Protein AF-A0AAW0L4Z5-F1 (afdb_monomer_lite)

pLDDT: mean 83.52, std 15.08, range [46.81, 97.62]

Structure (mmCIF, N/CA/C/O backbone):
data_AF-A0AAW0L4Z5-F1
#
_entry.id   AF-A0AAW0L4Z5-F1
#
loop_
_atom_site.group_PDB
_atom_site.id
_atom_site.type_symbol
_atom_site.label_atom_id
_atom_site.label_alt_id
_atom_site.label_comp_id
_atom_site.label_asym_id
_atom_site.label_entity_id
_atom_site.label_seq_id
_atom_site.pdbx_PDB_ins_code
_atom_site.Cartn_x
_atom_site.Cartn_y
_atom_site.Cartn_z
_atom_site.occupancy
_atom_site.B_iso_or_equiv
_atom_site.auth_seq_id
_atom_site.auth_comp_id
_atom_site.auth_asym_id
_atom_site.auth_atom_id
_atom_site.pdbx_PDB_model_num
ATOM 1 N N . MET A 1 1 ? 8.784 -11.085 -14.742 1.00 75.81 1 MET A N 1
ATOM 2 C CA . MET A 1 1 ? 9.566 -10.452 -13.653 1.00 75.81 1 MET A CA 1
ATOM 3 C C . MET A 1 1 ? 9.266 -8.956 -13.631 1.00 75.81 1 MET A C 1
ATOM 5 O O . MET A 1 1 ? 9.719 -8.279 -14.546 1.00 75.81 1 MET A O 1
ATOM 9 N N . PRO A 1 2 ? 8.510 -8.438 -12.643 1.00 84.31 2 PRO A N 1
ATOM 10 C CA . PRO A 1 2 ? 8.023 -7.047 -12.630 1.00 84.31 2 PRO A CA 1
ATOM 11 C C . PRO A 1 2 ? 9.133 -5.988 -12.509 1.00 84.31 2 PRO A C 1
ATOM 13 O O . PRO A 1 2 ? 8.930 -4.841 -12.878 1.00 84.31 2 PRO A O 1
ATOM 16 N N . PHE A 1 3 ? 10.323 -6.378 -12.043 1.00 92.00 3 PHE A N 1
ATOM 17 C CA . PHE A 1 3 ? 11.474 -5.484 -11.863 1.00 92.00 3 PHE A CA 1
ATOM 18 C C . PHE A 1 3 ? 12.673 -5.841 -12.760 1.00 92.00 3 PHE A C 1
ATOM 20 O O . PHE A 1 3 ? 13.796 -5.414 -12.493 1.00 92.00 3 PHE A O 1
ATOM 27 N N . GLY A 1 4 ? 12.459 -6.633 -13.815 1.00 93.38 4 GLY A N 1
ATOM 28 C CA . GLY A 1 4 ? 13.534 -7.100 -14.698 1.00 93.38 4 GLY A CA 1
ATOM 29 C C . GLY A 1 4 ? 14.493 -8.102 -14.037 1.00 93.38 4 GLY A C 1
ATOM 30 O O . GLY A 1 4 ? 14.246 -8.599 -12.938 1.00 93.38 4 GLY A O 1
ATOM 31 N N . LEU A 1 5 ? 15.580 -8.436 -14.738 1.00 94.44 5 LEU A N 1
ATOM 32 C CA . LEU A 1 5 ? 16.632 -9.358 -14.291 1.00 94.44 5 LEU A CA 1
ATOM 33 C C . LEU A 1 5 ? 17.982 -8.971 -14.927 1.00 94.44 5 LEU A C 1
ATOM 35 O O . LEU A 1 5 ? 18.025 -8.381 -16.010 1.00 94.44 5 LEU A O 1
ATOM 39 N N . GLY A 1 6 ? 19.092 -9.318 -14.270 1.00 93.69 6 GLY A N 1
ATOM 40 C CA . GLY A 1 6 ? 20.445 -9.116 -14.796 1.00 93.69 6 GLY A CA 1
ATOM 41 C C . GLY A 1 6 ? 20.848 -7.640 -14.854 1.00 93.69 6 GLY A C 1
ATOM 42 O O . GLY A 1 6 ? 20.490 -6.861 -13.979 1.00 93.69 6 GLY A O 1
ATOM 43 N N . ARG A 1 7 ? 21.585 -7.239 -15.899 1.00 95.38 7 ARG A N 1
ATOM 44 C CA . ARG A 1 7 ? 22.124 -5.867 -16.049 1.00 95.38 7 ARG A CA 1
ATOM 45 C C . ARG A 1 7 ? 21.064 -4.774 -16.240 1.00 95.38 7 ARG A C 1
ATOM 47 O O . ARG A 1 7 ? 21.394 -3.600 -16.152 1.00 95.38 7 ARG A O 1
ATOM 54 N N . ARG A 1 8 ? 19.819 -5.151 -16.547 1.00 94.62 8 ARG A N 1
ATOM 55 C CA . ARG A 1 8 ? 18.674 -4.235 -16.698 1.00 94.62 8 ARG A CA 1
ATOM 56 C C . ARG A 1 8 ? 17.665 -4.385 -15.553 1.00 94.62 8 ARG A C 1
ATOM 58 O O . ARG A 1 8 ? 16.504 -4.024 -15.717 1.00 94.62 8 ARG A O 1
ATOM 65 N N . SER A 1 9 ? 18.066 -4.980 -14.427 1.00 95.56 9 SER A N 1
ATOM 66 C CA . SER A 1 9 ? 17.211 -5.031 -13.243 1.00 95.56 9 SER A CA 1
ATOM 67 C C . SER A 1 9 ? 16.974 -3.622 -12.700 1.00 95.56 9 SER A C 1
ATOM 69 O O . SER A 1 9 ? 17.832 -2.742 -12.790 1.00 95.56 9 SER A O 1
ATOM 71 N N . CYS A 1 10 ? 15.786 -3.395 -12.147 1.00 94.88 10 CYS A N 1
ATOM 72 C CA . CYS A 1 10 ? 15.465 -2.134 -11.500 1.00 94.88 10 CYS A CA 1
ATOM 73 C C . CYS A 1 10 ? 16.315 -1.993 -10.223 1.00 94.88 10 CYS A C 1
ATOM 75 O O . CYS A 1 10 ? 16.134 -2.790 -9.295 1.00 94.88 10 CYS A O 1
ATOM 77 N N . PRO A 1 11 ? 17.188 -0.973 -10.108 1.00 96.12 11 PRO A N 1
ATOM 78 C CA . PRO A 1 11 ? 17.982 -0.770 -8.894 1.00 96.12 11 PRO A CA 1
ATOM 79 C C . PRO A 1 11 ? 17.097 -0.440 -7.679 1.00 96.12 11 PRO A C 1
ATOM 81 O O . PRO A 1 11 ? 17.474 -0.699 -6.540 1.00 96.12 11 PRO A O 1
ATOM 84 N N . GLY A 1 12 ? 15.886 0.074 -7.918 1.00 96.12 12 GLY A N 1
ATOM 85 C CA . GLY A 1 12 ? 14.885 0.365 -6.893 1.00 96.12 12 GLY A CA 1
ATOM 86 C C . GLY A 1 12 ? 14.029 -0.829 -6.461 1.00 96.12 12 GLY A C 1
ATOM 87 O O . GLY A 1 12 ? 13.160 -0.651 -5.613 1.00 96.12 12 GLY A O 1
ATOM 88 N N . ALA A 1 13 ? 14.241 -2.038 -6.998 1.00 95.69 13 ALA A N 1
ATOM 89 C CA . ALA A 1 13 ? 13.379 -3.192 -6.719 1.00 95.69 13 ALA A CA 1
ATOM 90 C C . ALA A 1 13 ? 13.266 -3.505 -5.217 1.00 95.69 13 ALA A C 1
ATOM 92 O O . ALA A 1 13 ? 12.167 -3.696 -4.700 1.00 95.69 13 ALA A O 1
ATOM 93 N N . GLY A 1 14 ? 14.392 -3.502 -4.496 1.00 95.56 14 GLY A N 1
ATOM 94 C CA . GLY A 1 14 ? 14.402 -3.762 -3.054 1.00 95.56 14 GLY A CA 1
ATOM 95 C C . GLY A 1 14 ? 13.676 -2.685 -2.243 1.00 95.56 14 GLY A C 1
ATOM 96 O O . GLY A 1 14 ? 12.986 -3.007 -1.277 1.00 95.56 14 GLY A O 1
ATOM 97 N N . LEU A 1 15 ? 13.790 -1.417 -2.651 1.00 97.19 15 LEU A N 1
ATOM 98 C CA . LEU A 1 15 ? 13.067 -0.313 -2.020 1.00 97.19 15 LEU A CA 1
ATOM 99 C C . LEU A 1 15 ? 11.563 -0.436 -2.274 1.00 97.19 15 LEU A C 1
ATOM 101 O O . LEU A 1 15 ? 10.793 -0.415 -1.322 1.00 97.19 15 LEU A O 1
ATOM 105 N N . ALA A 1 16 ? 11.159 -0.644 -3.529 1.00 95.56 16 ALA A N 1
ATOM 106 C CA . ALA A 1 16 ? 9.758 -0.800 -3.904 1.00 95.56 16 ALA A CA 1
ATOM 107 C C . ALA A 1 16 ? 9.087 -1.934 -3.117 1.00 95.56 16 ALA A C 1
ATOM 109 O O . ALA A 1 16 ? 8.011 -1.739 -2.560 1.00 95.56 16 ALA A O 1
ATOM 110 N N . GLN A 1 17 ? 9.752 -3.087 -2.989 1.00 95.19 17 GLN A N 1
ATOM 111 C CA . GLN A 1 17 ? 9.234 -4.217 -2.216 1.00 95.19 17 GLN A CA 1
ATOM 112 C C . GLN A 1 17 ? 9.024 -3.876 -0.741 1.00 95.19 17 GLN A C 1
ATOM 114 O O . GLN A 1 17 ? 7.973 -4.186 -0.182 1.00 95.19 17 GLN A O 1
ATOM 119 N N . ARG A 1 18 ? 9.993 -3.206 -0.109 1.00 96.62 18 ARG A N 1
ATOM 120 C CA . ARG A 1 18 ? 9.877 -2.791 1.296 1.00 96.62 18 ARG A CA 1
ATOM 121 C C . ARG A 1 18 ? 8.760 -1.776 1.478 1.00 96.62 18 ARG A C 1
ATOM 123 O O . ARG A 1 18 ? 7.938 -1.954 2.367 1.00 96.62 18 ARG A O 1
ATOM 130 N N . THR A 1 19 ? 8.701 -0.759 0.622 1.00 97.44 19 THR A N 1
ATOM 131 C CA . THR A 1 19 ?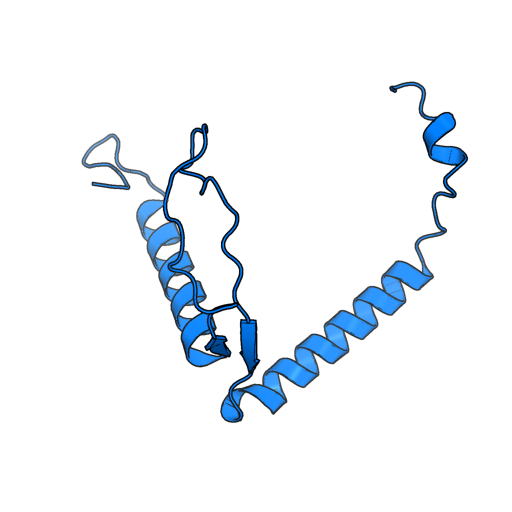 7.668 0.274 0.692 1.00 97.44 19 THR A CA 1
ATOM 132 C C . THR A 1 19 ? 6.285 -0.332 0.511 1.00 97.44 19 THR A C 1
ATOM 134 O O . THR A 1 19 ? 5.449 -0.141 1.382 1.00 97.44 19 THR A O 1
ATOM 137 N N . VAL A 1 20 ? 6.056 -1.120 -0.544 1.00 96.44 20 VAL A N 1
ATOM 138 C CA . VAL A 1 20 ? 4.752 -1.758 -0.800 1.00 96.44 20 VAL A CA 1
ATOM 139 C C . VAL A 1 20 ? 4.362 -2.712 0.329 1.00 96.44 20 VAL A C 1
ATOM 141 O O . VAL A 1 20 ? 3.215 -2.709 0.762 1.00 96.44 20 VAL A O 1
ATOM 144 N N . SER A 1 21 ? 5.304 -3.502 0.850 1.00 97.50 21 SER A N 1
ATOM 145 C CA . SER A 1 21 ? 5.015 -4.434 1.948 1.00 97.50 21 SER A CA 1
ATOM 146 C C . SER A 1 21 ? 4.664 -3.703 3.244 1.00 97.50 21 SER A C 1
ATOM 148 O O . SER A 1 21 ? 3.723 -4.088 3.934 1.00 97.50 21 SER A O 1
ATOM 150 N N . LEU A 1 22 ? 5.399 -2.637 3.575 1.00 97.62 22 LEU A N 1
ATOM 151 C CA . LEU A 1 22 ? 5.152 -1.836 4.773 1.00 97.62 22 LEU A CA 1
ATOM 152 C C . LEU A 1 22 ? 3.845 -1.055 4.670 1.00 97.62 22 LEU A C 1
ATOM 154 O O . LEU A 1 22 ? 3.084 -1.024 5.638 1.00 97.62 22 LEU A O 1
ATOM 158 N N . THR A 1 23 ? 3.559 -0.448 3.517 1.00 97.25 23 THR A N 1
ATOM 159 C CA . THR A 1 23 ? 2.307 0.287 3.313 1.00 97.25 23 THR A CA 1
ATOM 160 C C . THR A 1 23 ? 1.125 -0.666 3.369 1.00 97.25 23 THR A C 1
ATOM 162 O O . THR A 1 23 ? 0.207 -0.435 4.150 1.00 97.25 23 THR A O 1
ATOM 165 N N . LEU A 1 24 ? 1.170 -1.781 2.635 1.00 96.62 24 LEU A N 1
ATOM 166 C CA . LEU A 1 24 ? 0.101 -2.775 2.640 1.00 96.62 24 LEU A CA 1
ATOM 167 C C . LEU A 1 24 ? -0.108 -3.387 4.031 1.00 96.62 24 LEU A C 1
ATOM 169 O O . LEU A 1 24 ? -1.240 -3.469 4.502 1.00 96.62 24 LEU A O 1
ATOM 173 N N . GLY A 1 25 ? 0.975 -3.764 4.717 1.00 96.69 25 GLY A N 1
ATOM 174 C CA . GLY A 1 25 ? 0.913 -4.289 6.081 1.00 96.69 25 GLY A CA 1
ATOM 175 C C . GLY A 1 25 ? 0.280 -3.292 7.051 1.00 96.69 25 GLY A C 1
ATOM 176 O O . GLY A 1 25 ? -0.609 -3.661 7.815 1.00 96.69 25 GLY A O 1
ATOM 177 N N . SER A 1 26 ? 0.658 -2.015 6.957 1.00 94.38 26 SER A N 1
ATOM 178 C CA . SER A 1 26 ? 0.058 -0.943 7.761 1.00 94.38 26 SER A CA 1
ATOM 179 C C . SER A 1 26 ? -1.432 -0.773 7.459 1.00 94.38 26 SER A C 1
ATOM 181 O O . SER A 1 26 ? -2.234 -0.664 8.381 1.00 94.38 26 SER A O 1
ATOM 183 N N . LEU A 1 27 ? -1.835 -0.801 6.185 1.00 93.88 27 LEU A N 1
ATOM 184 C CA . LEU A 1 27 ? -3.243 -0.672 5.795 1.00 93.88 27 LEU A CA 1
ATOM 185 C C . LEU A 1 27 ? -4.105 -1.828 6.328 1.00 93.88 27 LEU A C 1
ATOM 187 O O . LEU A 1 27 ? -5.229 -1.601 6.771 1.00 93.88 27 LEU A O 1
ATOM 191 N N . ILE A 1 28 ? -3.582 -3.056 6.325 1.00 94.31 28 ILE A N 1
ATOM 192 C CA . ILE A 1 28 ? -4.283 -4.242 6.845 1.00 94.31 28 ILE A CA 1
ATOM 193 C C . ILE A 1 28 ? -4.360 -4.218 8.380 1.00 94.31 28 ILE A C 1
ATOM 195 O O . ILE A 1 28 ? -5.387 -4.573 8.966 1.00 94.31 28 ILE A O 1
ATOM 199 N N . GLN A 1 29 ? -3.274 -3.814 9.044 1.00 94.00 29 GLN A N 1
ATOM 200 C CA . GLN A 1 29 ? -3.193 -3.790 10.507 1.00 94.00 29 GLN A CA 1
ATOM 201 C C . GLN A 1 29 ? -3.964 -2.629 11.135 1.00 94.00 29 GLN A C 1
ATOM 203 O O . GLN A 1 29 ? -4.453 -2.764 12.255 1.00 94.00 29 GLN A O 1
ATOM 208 N N . CYS A 1 30 ? -4.080 -1.497 10.442 1.00 93.12 30 CYS A N 1
ATOM 209 C CA . CYS A 1 30 ? -4.743 -0.310 10.973 1.00 93.12 30 CYS A CA 1
ATOM 210 C C . CYS A 1 30 ? -6.238 -0.263 10.672 1.00 93.12 30 CYS A C 1
ATOM 212 O O . CYS A 1 30 ? -6.990 0.323 11.456 1.00 93.12 30 CYS A O 1
ATOM 214 N N . PHE A 1 31 ? -6.675 -0.871 9.568 1.00 93.19 31 PHE A N 1
ATOM 215 C CA . PHE A 1 31 ? -8.027 -0.687 9.058 1.00 93.19 31 PHE A CA 1
ATOM 216 C C . PHE A 1 31 ? -8.737 -2.010 8.760 1.00 93.19 31 PHE A C 1
ATOM 218 O O . PHE A 1 31 ? -8.136 -3.012 8.371 1.00 93.19 31 PHE A O 1
ATOM 225 N N . GLU A 1 32 ? -10.049 -1.997 8.951 1.00 94.12 32 GLU A N 1
ATOM 226 C CA . GLU A 1 32 ? -10.989 -2.981 8.428 1.00 94.12 32 GLU A CA 1
ATOM 227 C C . GLU A 1 32 ? -11.594 -2.427 7.145 1.00 94.12 32 GLU A C 1
ATOM 229 O O . GLU A 1 32 ? -12.102 -1.307 7.134 1.00 94.12 32 GLU A O 1
ATOM 234 N N . TRP A 1 33 ? -11.505 -3.201 6.066 1.00 91.88 33 TRP A N 1
ATOM 235 C CA . TRP A 1 33 ? -11.911 -2.781 4.730 1.00 91.88 33 TRP A CA 1
ATOM 236 C C . TRP A 1 33 ? -13.261 -3.383 4.374 1.00 91.88 33 TRP A C 1
ATOM 238 O O . TRP A 1 33 ? -13.497 -4.572 4.581 1.00 91.88 33 TRP A O 1
ATOM 248 N N . GLU A 1 34 ? -14.128 -2.559 3.805 1.00 90.31 34 GLU A N 1
ATOM 249 C CA . GLU A 1 34 ? -15.461 -2.940 3.372 1.00 90.31 34 GLU A CA 1
ATOM 250 C C . GLU A 1 34 ? -15.664 -2.465 1.935 1.00 90.31 34 GLU A C 1
ATOM 252 O O . GLU A 1 34 ? -15.320 -1.341 1.558 1.00 90.31 34 GLU A O 1
ATOM 257 N N . LYS A 1 35 ? -16.194 -3.351 1.100 1.00 88.06 35 LYS A N 1
ATOM 258 C CA . LYS A 1 35 ? -16.473 -3.034 -0.294 1.00 88.06 35 LYS A CA 1
ATOM 259 C C . LYS A 1 35 ? -17.686 -2.110 -0.378 1.00 88.06 35 LYS A C 1
ATOM 261 O O . LYS A 1 35 ? -18.674 -2.313 0.322 1.00 88.06 35 LYS A O 1
ATOM 266 N N . LEU A 1 36 ? -17.625 -1.128 -1.272 1.00 87.94 36 LEU A N 1
ATOM 267 C CA . LEU A 1 36 ? -18.780 -0.290 -1.569 1.00 87.94 36 LEU A CA 1
ATOM 268 C C . LEU A 1 36 ? -19.727 -1.019 -2.528 1.00 87.94 36 LEU A C 1
ATOM 270 O O . LEU A 1 36 ? -19.385 -1.303 -3.675 1.00 87.94 36 LEU A O 1
ATOM 274 N N . GLY A 1 37 ? -20.927 -1.319 -2.037 1.00 86.88 37 GLY A N 1
ATOM 275 C CA . GLY A 1 37 ? -21.974 -1.989 -2.802 1.00 86.88 37 GLY A CA 1
ATOM 276 C C . GLY A 1 37 ? -21.711 -3.475 -3.080 1.00 86.88 37 GLY A C 1
ATOM 277 O O . GLY A 1 37 ? -20.680 -4.055 -2.739 1.00 86.88 37 GLY A O 1
ATOM 278 N N . GLU A 1 38 ? -22.687 -4.113 -3.721 1.00 86.06 38 GLU A N 1
ATOM 279 C CA . GLU A 1 38 ? -22.698 -5.572 -3.903 1.00 86.06 38 GLU A CA 1
ATOM 280 C C . GLU A 1 38 ? -22.049 -6.023 -5.223 1.00 86.06 38 GLU A C 1
ATOM 282 O O . GLU A 1 38 ? -21.475 -7.112 -5.303 1.00 86.06 38 GLU A O 1
ATOM 287 N N . LYS A 1 39 ? -22.050 -5.163 -6.252 1.00 87.75 39 LYS A N 1
ATOM 288 C CA . LYS A 1 39 ? -21.541 -5.467 -7.606 1.00 87.75 39 LYS A CA 1
ATOM 289 C C . LYS A 1 39 ? -20.072 -5.859 -7.597 1.00 87.75 39 LYS A C 1
ATOM 291 O O . LYS A 1 39 ? -19.288 -5.228 -6.902 1.00 87.75 39 LYS A O 1
ATOM 296 N N . ALA A 1 40 ? -19.676 -6.880 -8.356 1.00 88.94 40 ALA A N 1
ATOM 297 C CA . ALA A 1 40 ? -18.273 -7.291 -8.476 1.00 88.94 40 ALA A CA 1
ATOM 298 C C . ALA A 1 40 ? -17.348 -6.107 -8.826 1.00 88.94 40 ALA A C 1
ATOM 300 O O . ALA A 1 40 ? -17.751 -5.186 -9.533 1.00 88.94 40 ALA A O 1
ATOM 301 N N . ILE A 1 41 ? -16.121 -6.129 -8.297 1.00 90.25 41 ILE A N 1
ATOM 302 C CA . ILE A 1 41 ? -15.127 -5.087 -8.572 1.00 90.25 41 ILE A CA 1
ATOM 303 C C . ILE A 1 41 ? -14.664 -5.250 -10.017 1.00 90.25 41 ILE A C 1
ATOM 305 O O . ILE A 1 41 ? -14.118 -6.297 -10.364 1.00 90.25 41 ILE A O 1
ATOM 309 N N . ASP A 1 42 ? -14.841 -4.209 -10.826 1.00 90.44 42 ASP A N 1
ATOM 310 C CA . ASP A 1 42 ? -14.295 -4.183 -12.177 1.00 90.44 42 ASP A CA 1
ATOM 311 C C . ASP A 1 42 ? -12.766 -4.018 -12.128 1.00 90.44 42 ASP A C 1
ATOM 313 O O . ASP A 1 42 ? -12.216 -3.180 -11.401 1.00 90.44 42 ASP A O 1
ATOM 317 N N . MET A 1 43 ? -12.072 -4.879 -12.863 1.00 93.06 43 MET A N 1
ATOM 318 C CA . MET A 1 43 ? -10.614 -4.918 -12.976 1.00 93.06 43 MET A CA 1
ATOM 319 C C . MET A 1 43 ? -10.153 -4.588 -14.400 1.00 93.06 43 MET A C 1
ATOM 321 O O . MET A 1 43 ? -8.969 -4.749 -14.684 1.00 93.06 43 MET A O 1
ATOM 325 N N . ALA A 1 44 ? -11.059 -4.149 -15.282 1.00 94.31 44 ALA A N 1
ATOM 326 C CA . ALA A 1 44 ? -10.708 -3.672 -16.609 1.00 94.31 44 ALA A CA 1
ATOM 327 C C . ALA A 1 44 ? -9.677 -2.537 -16.523 1.00 94.31 44 ALA A C 1
ATOM 329 O O . ALA A 1 44 ? -9.720 -1.691 -15.625 1.00 94.31 44 ALA A O 1
ATOM 330 N N . GLU A 1 45 ? -8.735 -2.544 -17.458 1.00 93.50 45 GLU A N 1
ATOM 331 C CA . GLU A 1 45 ? -7.651 -1.571 -17.562 1.00 93.50 45 GLU A CA 1
ATOM 332 C C . GLU A 1 45 ? -8.084 -0.405 -18.464 1.00 93.50 45 GLU A C 1
ATOM 334 O O . GLU A 1 45 ? -8.741 -0.615 -19.483 1.00 93.50 45 GLU A O 1
ATOM 339 N N . SER A 1 46 ? -7.741 0.824 -18.080 1.00 91.50 46 SER A N 1
ATOM 340 C CA . SER A 1 46 ? -7.791 1.995 -18.964 1.00 91.50 46 SER A CA 1
ATOM 341 C C . SER A 1 46 ? -6.449 2.218 -19.643 1.00 91.50 46 SER A C 1
ATOM 343 O O . SER A 1 46 ? -5.408 1.825 -19.123 1.00 91.50 46 SER A O 1
ATOM 345 N N . ASP A 1 47 ? -6.466 2.959 -20.744 1.00 90.44 47 ASP A N 1
ATOM 346 C CA . ASP A 1 47 ? -5.255 3.345 -21.458 1.00 90.44 47 ASP A CA 1
ATOM 347 C C . ASP A 1 47 ? -4.244 4.064 -20.546 1.00 90.44 47 ASP A C 1
ATOM 349 O O . ASP A 1 47 ? -4.564 5.032 -19.850 1.00 90.44 47 ASP A O 1
ATOM 353 N N . GLY A 1 48 ? -2.992 3.604 -20.560 1.00 85.31 48 GLY A N 1
ATOM 354 C CA . GLY A 1 48 ? -1.899 4.250 -19.841 1.00 85.31 48 GLY A CA 1
ATOM 355 C C . GLY A 1 48 ? -0.672 3.362 -19.663 1.00 85.31 48 GLY A C 1
ATOM 356 O O . GLY A 1 48 ? -0.716 2.147 -19.807 1.00 85.31 48 GLY A O 1
ATOM 357 N N . THR A 1 49 ? 0.456 3.978 -19.310 1.00 80.69 49 THR A N 1
ATOM 358 C CA . THR A 1 49 ? 1.737 3.272 -19.116 1.00 80.69 49 THR A CA 1
ATOM 359 C C . THR A 1 49 ? 1.781 2.449 -17.819 1.00 80.69 49 THR A C 1
ATOM 361 O O . THR A 1 49 ? 2.636 1.581 -17.663 1.00 80.69 49 THR A O 1
ATOM 364 N N . THR A 1 50 ? 0.893 2.724 -16.858 1.00 82.06 50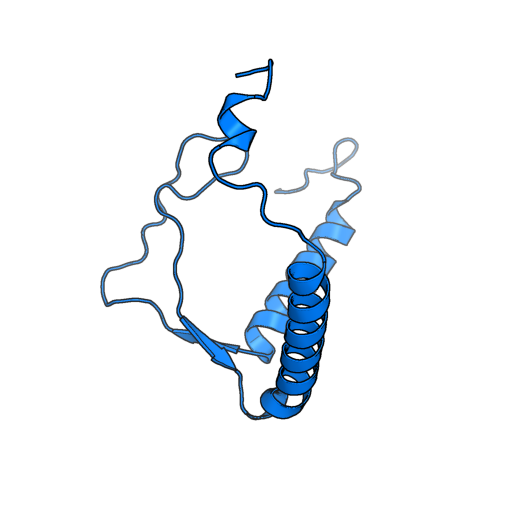 THR A N 1
ATOM 365 C CA . THR A 1 50 ? 0.952 2.188 -15.485 1.00 82.06 50 THR A CA 1
ATOM 366 C C . THR A 1 50 ? -0.298 1.394 -15.097 1.00 82.06 50 THR A C 1
ATOM 368 O O . THR A 1 50 ? -0.864 1.667 -14.042 1.00 82.06 50 THR A O 1
ATOM 371 N N . MET A 1 51 ? -0.750 0.473 -15.962 1.00 87.81 51 MET A N 1
ATOM 372 C CA . MET A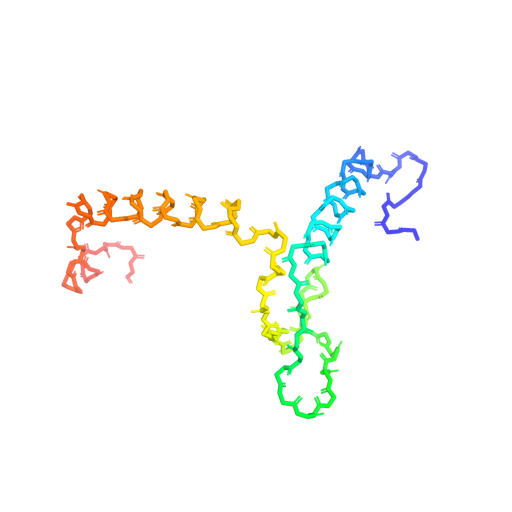 1 51 ? -1.965 -0.357 -15.813 1.00 87.81 51 MET A CA 1
ATOM 373 C C . MET A 1 51 ? -3.077 0.262 -14.940 1.00 87.81 51 MET A C 1
ATOM 375 O O . MET A 1 51 ? -3.438 -0.305 -13.899 1.00 87.81 51 MET A O 1
ATOM 379 N N . PRO A 1 52 ? -3.569 1.469 -15.278 1.00 91.88 52 PRO A N 1
ATOM 380 C CA . PRO A 1 52 ? -4.604 2.110 -14.485 1.00 91.88 52 PRO A CA 1
ATOM 381 C C . PRO A 1 52 ? -5.923 1.345 -14.626 1.00 91.88 52 PRO A C 1
ATOM 383 O O . PRO A 1 52 ? -6.238 0.822 -15.691 1.00 91.88 52 PRO A O 1
ATOM 386 N N . LYS A 1 53 ? -6.726 1.286 -13.559 1.00 90.75 53 LYS A N 1
ATOM 387 C CA . LYS A 1 53 ? -8.082 0.730 -13.652 1.00 90.75 53 LYS A CA 1
ATOM 388 C C . LYS A 1 53 ? -8.991 1.666 -14.448 1.00 90.75 53 LYS A C 1
ATOM 390 O O . LYS A 1 53 ? -9.003 2.863 -14.177 1.00 90.75 53 LYS A O 1
ATOM 395 N N . ALA A 1 54 ? -9.826 1.093 -15.314 1.00 92.81 54 ALA A N 1
ATOM 396 C CA . ALA A 1 54 ? -10.840 1.813 -16.083 1.00 92.81 54 ALA A CA 1
ATOM 397 C C . ALA A 1 54 ? -11.859 2.535 -15.196 1.00 92.81 54 ALA A C 1
ATOM 399 O O . ALA A 1 54 ? -12.320 3.626 -15.523 1.00 92.81 54 ALA A O 1
ATOM 400 N N . ILE A 1 55 ? -12.175 1.937 -14.048 1.00 90.38 55 ILE A N 1
ATOM 401 C CA . ILE A 1 55 ? -13.012 2.532 -13.013 1.00 90.38 55 ILE A CA 1
ATOM 402 C C . ILE A 1 55 ? -12.191 2.573 -11.726 1.00 90.38 55 ILE A C 1
ATOM 404 O O . ILE A 1 55 ? -11.647 1.551 -11.293 1.00 90.38 55 ILE A O 1
ATOM 408 N N . ALA A 1 56 ? -12.092 3.756 -11.116 1.00 89.06 56 ALA A N 1
ATOM 409 C CA . ALA A 1 56 ? -11.372 3.936 -9.862 1.00 89.06 56 ALA A CA 1
ATOM 410 C C . ALA A 1 56 ? -11.900 2.967 -8.791 1.00 89.06 56 ALA A C 1
ATOM 412 O O . ALA A 1 56 ? -13.106 2.774 -8.639 1.00 89.06 56 ALA A O 1
ATOM 413 N N . LEU A 1 57 ? -10.987 2.328 -8.054 1.00 89.00 57 LEU A N 1
ATOM 414 C CA . LEU A 1 57 ? -11.371 1.432 -6.971 1.00 89.00 57 LEU A CA 1
ATOM 415 C C . LEU A 1 57 ? -11.804 2.260 -5.763 1.00 89.00 57 LEU A C 1
ATOM 417 O O . LEU A 1 57 ? -10.992 2.974 -5.179 1.00 89.00 57 LEU A O 1
ATOM 421 N N . GLU A 1 58 ? -13.053 2.089 -5.352 1.00 88.81 58 GLU A N 1
ATOM 422 C CA . GLU A 1 58 ? -13.580 2.704 -4.142 1.00 88.81 58 GLU A CA 1
ATOM 423 C C . GLU A 1 58 ? -13.774 1.647 -3.047 1.00 88.81 58 GLU A C 1
ATOM 425 O O . GLU A 1 58 ? -14.251 0.535 -3.295 1.00 88.81 58 GLU A O 1
ATOM 430 N N . ALA A 1 59 ? -13.392 1.989 -1.818 1.00 88.62 59 ALA A N 1
ATOM 431 C CA . ALA A 1 59 ? -13.541 1.127 -0.655 1.00 88.62 59 ALA A CA 1
ATOM 432 C C . ALA A 1 59 ? -13.831 1.973 0.584 1.00 88.62 59 ALA A C 1
ATOM 434 O O . ALA A 1 59 ? -13.280 3.063 0.743 1.00 88.62 59 ALA A O 1
ATOM 435 N N . ASN A 1 60 ? -14.673 1.452 1.471 1.00 90.38 60 ASN A N 1
ATOM 436 C CA . ASN A 1 60 ? -14.851 2.023 2.793 1.00 90.38 60 ASN A CA 1
ATOM 437 C C . ASN A 1 60 ? -13.842 1.393 3.754 1.00 90.38 60 ASN A C 1
ATOM 439 O O . ASN A 1 60 ? -13.456 0.231 3.598 1.00 90.38 60 ASN A O 1
ATOM 443 N N . PHE A 1 61 ? -13.437 2.140 4.774 1.00 91.75 61 PHE A N 1
ATOM 444 C CA . PHE A 1 61 ? -12.567 1.610 5.811 1.00 91.75 61 PHE A CA 1
ATOM 445 C C . PHE A 1 61 ? -12.989 2.096 7.193 1.00 91.75 61 PHE A C 1
ATOM 447 O O . PHE A 1 61 ? -13.482 3.209 7.371 1.00 91.75 61 PHE A O 1
ATOM 454 N N . LYS A 1 62 ? -12.766 1.250 8.195 1.00 91.62 62 LYS A N 1
ATOM 455 C CA . LYS A 1 62 ? -12.968 1.564 9.611 1.00 91.62 62 LYS A CA 1
ATOM 456 C C . LYS A 1 62 ? -11.655 1.360 10.346 1.00 91.62 62 LYS A C 1
ATOM 458 O O . LYS A 1 62 ? -10.954 0.379 10.115 1.00 91.62 62 LYS A O 1
ATOM 463 N N . VAL A 1 63 ? -11.296 2.294 11.220 1.00 92.94 63 VAL A N 1
ATOM 464 C CA . VAL A 1 63 ? -10.095 2.148 12.049 1.00 92.94 63 VAL A CA 1
ATOM 465 C C . VAL A 1 63 ? -10.312 1.012 13.042 1.00 92.94 63 VAL A C 1
ATOM 467 O O . VAL A 1 63 ? -11.329 0.969 13.737 1.00 92.94 63 VAL A O 1
ATOM 470 N N . ARG A 1 64 ? -9.344 0.098 13.139 1.00 91.69 64 ARG A N 1
ATOM 471 C CA . ARG A 1 64 ? -9.385 -0.972 14.137 1.00 91.69 64 ARG A CA 1
ATOM 472 C C . ARG A 1 64 ? -9.270 -0.386 15.549 1.00 91.69 64 ARG A C 1
ATOM 474 O O . ARG A 1 64 ? -8.426 0.488 15.768 1.00 91.69 64 ARG A O 1
ATOM 481 N N . PRO A 1 65 ? -10.009 -0.906 16.549 1.00 92.38 65 PRO A N 1
ATOM 482 C CA . PRO A 1 65 ? -10.025 -0.340 17.902 1.00 92.38 65 PRO A CA 1
ATOM 483 C C . PRO A 1 65 ? -8.642 -0.174 18.544 1.00 92.38 65 PRO A C 1
ATOM 485 O O . PRO A 1 65 ? -8.396 0.811 19.239 1.00 92.38 65 PRO A O 1
ATOM 488 N N . VAL A 1 66 ? -7.722 -1.102 18.264 1.00 90.56 66 VAL A N 1
ATOM 489 C CA . VAL A 1 66 ? -6.334 -1.075 18.757 1.00 90.56 66 VAL A CA 1
ATOM 490 C C . VAL A 1 66 ? -5.588 0.183 18.292 1.00 90.56 66 VAL A C 1
ATOM 492 O O . VAL A 1 66 ? -4.788 0.736 19.044 1.00 90.56 66 VAL A O 1
ATOM 495 N N . MET A 1 67 ? -5.891 0.680 17.090 1.00 91.44 67 MET A N 1
ATOM 496 C CA . MET A 1 67 ? -5.210 1.822 16.478 1.00 91.44 67 MET A CA 1
ATOM 497 C C . MET A 1 67 ? -5.910 3.166 16.702 1.00 91.44 67 MET A C 1
ATOM 499 O O . MET A 1 67 ? -5.298 4.205 16.451 1.00 91.44 67 MET A O 1
ATOM 503 N N . ASN A 1 68 ? -7.136 3.183 17.240 1.00 88.25 68 ASN A N 1
ATOM 504 C CA . ASN A 1 68 ? -7.917 4.412 17.438 1.00 88.25 68 ASN A CA 1
ATOM 505 C C . ASN A 1 68 ? -7.151 5.496 18.206 1.00 88.25 68 ASN A C 1
ATOM 507 O O . ASN A 1 68 ? -7.118 6.640 17.768 1.00 88.25 68 ASN A O 1
ATOM 511 N N . LYS A 1 69 ? -6.489 5.144 19.317 1.00 86.88 69 LYS A N 1
ATOM 512 C CA . LYS A 1 69 ? -5.753 6.116 20.153 1.00 86.88 69 LYS A CA 1
ATOM 513 C C . LYS A 1 69 ? -4.535 6.724 19.455 1.00 86.88 69 LYS A C 1
ATOM 515 O O . LYS A 1 69 ? -4.114 7.823 19.810 1.00 86.88 69 LYS A O 1
ATOM 520 N N . VAL A 1 70 ? -3.921 5.981 18.537 1.00 87.69 70 VAL A N 1
ATOM 521 C CA . VAL A 1 70 ? -2.733 6.423 17.797 1.00 87.69 70 VAL A CA 1
ATOM 522 C C . VAL A 1 70 ? -3.166 7.307 16.636 1.00 87.69 70 VAL A C 1
ATOM 524 O O . VAL A 1 70 ? -2.664 8.418 16.483 1.00 87.69 70 VAL A O 1
ATOM 527 N N . LEU A 1 71 ? -4.143 6.837 15.857 1.00 84.94 71 LEU A N 1
ATOM 528 C CA . LEU A 1 71 ? -4.628 7.547 14.681 1.00 84.94 71 LEU A CA 1
ATOM 529 C C . LEU A 1 71 ? -5.406 8.811 15.041 1.00 84.94 71 LEU A C 1
ATOM 531 O O . LEU A 1 71 ? -5.249 9.803 14.340 1.00 84.94 71 LEU A O 1
ATOM 535 N N . SER A 1 72 ? -6.167 8.834 16.142 1.00 85.38 72 SER A N 1
ATOM 536 C CA . SER A 1 72 ? -6.888 10.042 16.561 1.00 85.38 72 SER A CA 1
ATOM 537 C C . SER A 1 72 ? -5.933 11.208 16.808 1.00 85.38 72 SER A C 1
ATOM 539 O O . SER A 1 72 ? -6.130 12.275 16.249 1.00 85.38 72 SER A O 1
ATOM 541 N N . LYS A 1 73 ? -4.826 10.981 17.529 1.00 85.94 73 LYS A N 1
ATOM 542 C CA . LYS A 1 73 ? -3.797 12.007 17.768 1.00 85.94 73 LYS A CA 1
ATOM 543 C C . LYS A 1 73 ? -3.208 12.548 16.469 1.00 85.94 73 LYS A C 1
ATOM 545 O O . LYS A 1 73 ? -2.962 13.745 16.355 1.00 85.94 73 LYS A O 1
ATOM 550 N N . PHE A 1 74 ? -2.976 11.661 15.504 1.00 84.69 74 PHE A N 1
ATOM 551 C CA . PHE A 1 74 ? -2.407 12.028 14.213 1.00 84.69 74 PHE A CA 1
ATOM 552 C C . PHE A 1 74 ? -3.397 12.842 13.375 1.00 84.69 74 PHE A C 1
ATOM 554 O O . PHE A 1 74 ? -3.035 13.881 12.834 1.00 84.69 74 PHE A O 1
ATOM 561 N N . VAL A 1 75 ? -4.656 12.398 13.312 1.00 83.81 75 VAL A N 1
ATOM 562 C CA . VAL A 1 75 ? -5.742 13.088 12.604 1.00 83.81 75 VAL A CA 1
ATOM 563 C C . VAL A 1 75 ? -6.039 14.441 13.247 1.00 83.81 75 VAL A C 1
ATOM 565 O O . VAL A 1 75 ? -6.232 15.417 12.529 1.00 83.81 75 VAL A O 1
ATOM 568 N N . ASP A 1 76 ? -6.038 14.525 14.575 1.00 86.00 76 ASP A N 1
ATOM 569 C CA . ASP A 1 76 ? -6.243 15.775 15.304 1.00 86.00 76 ASP A CA 1
ATOM 570 C C . ASP A 1 76 ? -5.114 16.770 15.018 1.00 86.00 76 ASP A C 1
ATOM 572 O O . ASP A 1 76 ? -5.390 17.929 14.711 1.00 86.00 76 ASP A O 1
ATOM 576 N N . ASN A 1 77 ? -3.855 16.316 15.025 1.00 83.50 77 ASN A N 1
ATOM 577 C CA . ASN A 1 77 ? -2.717 17.165 14.677 1.00 83.50 77 ASN A CA 1
ATOM 578 C C . ASN A 1 77 ? -2.755 17.610 13.207 1.00 83.50 77 ASN A C 1
ATOM 580 O O . ASN A 1 77 ? -2.647 18.799 12.925 1.00 83.50 77 ASN A O 1
ATOM 584 N N . ALA A 1 78 ? -3.017 16.692 12.273 1.00 81.69 78 ALA A N 1
ATOM 585 C CA . ALA A 1 78 ? -3.161 17.021 10.854 1.00 81.69 78 ALA A CA 1
ATOM 586 C C . ALA A 1 78 ? -4.322 18.000 10.607 1.00 81.69 78 ALA A C 1
ATOM 588 O O . ALA A 1 78 ? -4.209 18.931 9.814 1.00 81.69 78 ALA A O 1
ATOM 589 N N . ARG A 1 79 ? -5.446 17.839 11.318 1.00 81.88 79 ARG A N 1
ATOM 590 C CA . ARG A 1 79 ? -6.583 18.766 11.254 1.00 81.88 79 ARG A CA 1
ATOM 591 C C . ARG A 1 79 ? -6.218 20.141 11.815 1.00 81.88 79 ARG A C 1
ATOM 593 O O . ARG A 1 79 ? -6.706 21.137 11.287 1.00 81.88 79 ARG A O 1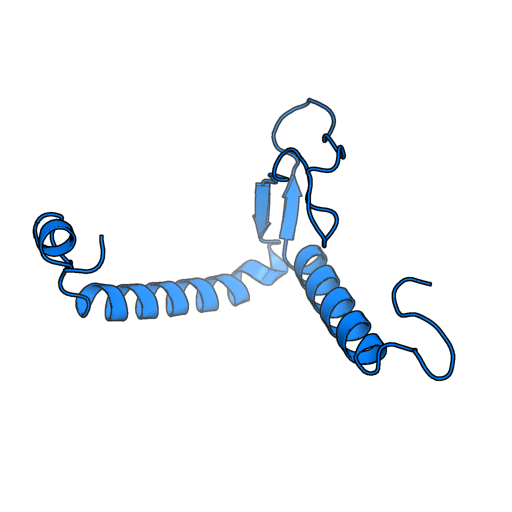
ATOM 600 N N . LEU A 1 80 ? -5.405 20.215 12.867 1.00 83.19 80 LEU A N 1
ATOM 601 C CA . LEU A 1 80 ? -4.893 21.482 13.397 1.00 83.19 80 LEU A CA 1
ATOM 602 C C . LEU A 1 80 ? -3.932 22.153 12.409 1.00 83.19 80 LEU A C 1
ATOM 604 O O . LEU A 1 80 ? -4.080 23.342 12.149 1.00 83.19 80 LEU A O 1
ATOM 608 N N . GLU A 1 81 ? -3.015 21.402 11.803 1.00 83.00 81 GLU A N 1
ATOM 609 C CA . GLU A 1 81 ? -2.100 21.905 10.773 1.00 83.00 81 GLU A CA 1
ATOM 610 C C . GLU A 1 81 ? -2.856 22.434 9.550 1.00 83.00 81 GLU A C 1
ATOM 612 O O . GLU A 1 81 ? -2.610 23.560 9.124 1.00 83.00 81 GLU A O 1
ATOM 617 N N . LEU A 1 82 ? -3.850 21.692 9.051 1.00 80.56 82 LEU A N 1
ATOM 618 C CA . LEU A 1 82 ? -4.709 22.149 7.956 1.00 80.56 82 LEU A CA 1
ATOM 619 C C . LEU A 1 82 ? -5.512 23.395 8.334 1.00 80.56 82 LEU A C 1
ATOM 621 O O . LEU A 1 82 ? -5.616 24.313 7.531 1.00 80.56 82 LEU A O 1
ATOM 625 N N . LYS A 1 83 ? -6.057 23.477 9.556 1.00 76.62 83 LYS A N 1
ATOM 626 C CA . LYS A 1 83 ? -6.737 24.695 10.031 1.00 76.62 83 LYS A CA 1
ATOM 627 C C . LYS A 1 83 ? -5.787 25.891 10.094 1.00 76.62 83 LYS A C 1
ATOM 629 O O . LYS A 1 83 ? -6.196 26.999 9.760 1.00 76.62 83 LYS A O 1
ATOM 634 N N . ASN A 1 84 ? -4.536 25.669 10.487 1.00 76.50 84 ASN A N 1
ATOM 635 C CA . ASN A 1 84 ? -3.516 26.713 10.548 1.00 76.50 84 ASN A CA 1
ATOM 636 C C . ASN A 1 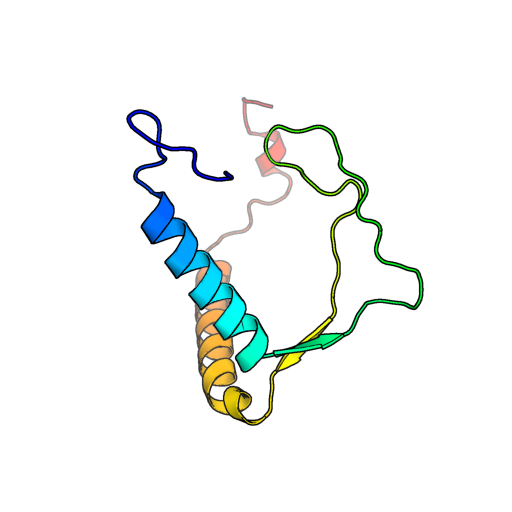84 ? -3.063 27.157 9.146 1.00 76.50 84 ASN A C 1
ATOM 638 O O . ASN A 1 84 ? -2.818 28.342 8.944 1.00 76.50 84 ASN A O 1
ATOM 642 N N . GLN A 1 85 ? -2.999 26.239 8.176 1.00 69.88 85 GLN A N 1
ATOM 643 C CA . GLN A 1 85 ? -2.674 26.538 6.775 1.00 69.88 85 GLN A CA 1
ATOM 644 C C . GLN A 1 85 ? -3.837 27.221 6.037 1.00 69.88 85 GLN A C 1
ATOM 646 O O . GLN A 1 85 ? -3.635 28.260 5.418 1.00 69.88 85 GLN A O 1
ATOM 651 N N . ILE A 1 86 ? -5.070 26.725 6.176 1.00 56.78 86 ILE A N 1
ATOM 652 C CA . ILE A 1 86 ? -6.275 27.337 5.580 1.00 56.78 86 ILE A CA 1
ATOM 653 C C . ILE A 1 86 ? -6.577 28.700 6.228 1.00 56.78 86 ILE A C 1
ATOM 655 O O . ILE A 1 86 ? -7.087 29.601 5.572 1.00 56.78 86 ILE A O 1
ATOM 659 N N . GLY A 1 87 ? -6.214 28.897 7.500 1.00 52.31 87 GLY A N 1
ATOM 660 C CA . GLY A 1 87 ? -6.255 30.211 8.149 1.00 52.31 87 GLY A CA 1
ATOM 661 C C . GLY A 1 87 ? -5.232 31.223 7.605 1.00 52.31 87 GLY A C 1
ATOM 662 O O . GLY A 1 87 ? -5.345 32.408 7.914 1.00 52.31 87 GLY A O 1
ATOM 663 N N . GLN A 1 88 ? -4.248 30.780 6.811 1.00 52.75 88 GLN A N 1
ATOM 664 C CA . GLN A 1 88 ? -3.200 31.607 6.191 1.00 52.75 88 GLN A CA 1
ATOM 665 C C . GLN A 1 88 ? -3.366 31.748 4.665 1.00 52.75 88 GLN A C 1
ATOM 667 O O . GLN A 1 88 ? -2.936 32.754 4.100 1.00 52.75 88 GLN A O 1
ATOM 672 N N . GLU A 1 89 ? -4.016 30.800 3.985 1.00 49.84 89 GLU A N 1
ATOM 673 C CA . GLU A 1 89 ? -4.388 30.935 2.573 1.00 49.84 89 GLU A CA 1
ATOM 674 C C . GLU A 1 89 ? -5.594 31.873 2.429 1.00 49.84 89 GLU A C 1
ATOM 676 O O . GLU A 1 89 ? -6.756 31.471 2.488 1.00 49.84 89 GLU A O 1
ATOM 681 N N . LYS A 1 90 ? -5.312 33.164 2.207 1.00 50.19 90 LYS A N 1
ATOM 682 C CA . LYS A 1 90 ? -6.249 34.057 1.515 1.00 50.19 90 LYS A CA 1
ATOM 683 C C . LYS A 1 90 ? -6.739 33.325 0.266 1.00 50.19 90 LYS A C 1
ATOM 685 O O . LYS A 1 90 ? -5.940 33.054 -0.629 1.00 50.19 90 LYS A O 1
ATOM 690 N N . LEU A 1 91 ? -8.035 33.009 0.240 1.00 49.28 91 LEU A N 1
ATOM 691 C CA . LEU A 1 91 ? -8.721 32.478 -0.928 1.00 49.28 91 LEU A CA 1
ATOM 692 C C . LEU A 1 91 ? -8.303 33.282 -2.162 1.00 49.28 91 LEU A C 1
ATOM 694 O O . LEU A 1 91 ? -8.506 34.494 -2.212 1.00 49.28 91 LEU A O 1
ATOM 698 N N . ILE A 1 92 ? -7.759 32.600 -3.166 1.00 49.72 92 ILE A N 1
ATOM 699 C CA . ILE A 1 92 ? -7.836 33.097 -4.535 1.00 49.72 92 ILE A CA 1
ATOM 700 C C . ILE A 1 92 ? -9.331 33.073 -4.860 1.00 49.72 92 ILE A C 1
ATOM 702 O O . ILE A 1 92 ? -9.905 32.011 -5.115 1.00 49.72 92 ILE A O 1
ATOM 706 N N . ASP A 1 93 ? -9.991 34.226 -4.753 1.00 46.81 93 ASP A N 1
ATOM 707 C CA . ASP A 1 93 ? -11.378 34.371 -5.175 1.00 46.81 93 ASP A CA 1
ATOM 708 C C . ASP A 1 93 ? -11.481 33.953 -6.646 1.00 46.81 93 ASP A C 1
ATOM 710 O O . ASP A 1 93 ? -10.580 34.213 -7.444 1.00 46.81 93 ASP A O 1
ATOM 714 N N . LYS A 1 94 ? -12.598 33.328 -7.042 1.00 48.16 94 LYS A N 1
ATOM 715 C CA . LYS A 1 94 ? -12.861 32.891 -8.432 1.00 48.16 94 LYS A CA 1
ATOM 716 C C . LYS A 1 94 ? -12.614 33.981 -9.498 1.00 48.16 94 LYS A C 1
ATOM 718 O O . LYS A 1 94 ? -12.499 33.646 -10.674 1.00 48.16 94 LYS A O 1
ATOM 723 N N . LEU A 1 95 ? -12.523 35.256 -9.107 1.00 50.38 95 LEU A N 1
ATOM 724 C CA . LEU A 1 95 ? -12.148 36.378 -9.972 1.00 50.38 95 LEU A CA 1
ATOM 725 C C . LEU A 1 95 ? -10.652 36.441 -10.346 1.00 50.38 95 LEU A C 1
ATOM 727 O O . LEU A 1 95 ? -10.334 37.021 -11.382 1.00 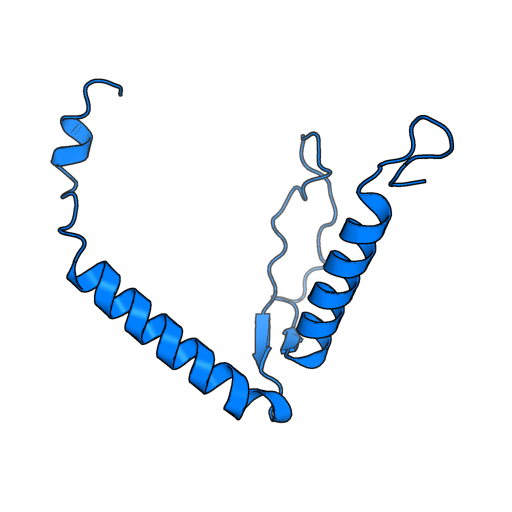50.38 95 LEU A O 1
ATOM 731 N N . ASP A 1 96 ? -9.738 35.867 -9.561 1.00 50.53 96 ASP A N 1
ATOM 732 C CA . ASP A 1 96 ? -8.292 35.923 -9.838 1.00 50.53 96 ASP A CA 1
ATOM 733 C C . ASP A 1 96 ? -7.830 34.851 -10.835 1.00 50.53 96 ASP A C 1
ATOM 735 O O . ASP A 1 96 ? -6.827 35.040 -11.522 1.00 50.53 96 ASP A O 1
ATOM 739 N N . VAL A 1 97 ? -8.613 33.782 -11.027 1.00 57.75 97 VAL A N 1
ATOM 740 C CA . VAL A 1 97 ? -8.365 32.784 -12.087 1.00 57.75 97 VAL A CA 1
ATOM 741 C C . VAL A 1 97 ? -8.502 33.417 -13.479 1.00 57.75 97 VAL A C 1
ATOM 743 O O . VAL A 1 97 ? -7.779 33.054 -14.398 1.00 57.75 97 VAL A O 1
ATOM 746 N N . SER A 1 98 ? -9.368 34.429 -13.620 1.00 56.16 98 SER A N 1
ATOM 747 C CA . SER A 1 98 ? -9.585 35.160 -14.882 1.00 56.16 98 SER A CA 1
ATOM 748 C C . SER A 1 98 ? -8.491 36.192 -15.201 1.00 56.16 98 SER A C 1
ATOM 750 O O . SER A 1 98 ? -8.564 36.858 -16.229 1.00 56.16 98 SER A O 1
ATOM 752 N N . LYS A 1 99 ? -7.492 36.366 -14.324 1.00 58.88 99 LYS A N 1
ATOM 753 C CA . LYS A 1 99 ? -6.361 37.296 -14.511 1.00 58.88 99 LYS A CA 1
ATOM 754 C C . LYS A 1 99 ? -5.028 36.588 -14.753 1.00 58.88 99 LYS A C 1
ATOM 756 O O . LYS A 1 99 ? -3.995 37.247 -14.880 1.00 58.88 99 LYS A O 1
ATOM 761 N N . LEU A 1 100 ? -5.029 35.260 -14.818 1.00 58.28 100 LEU A N 1
ATOM 762 C CA . LEU A 1 100 ? -3.843 34.494 -15.167 1.00 58.28 100 LEU A CA 1
ATOM 763 C C . LEU A 1 100 ? -3.645 34.568 -16.681 1.00 58.28 100 LEU A C 1
ATOM 765 O O . LEU A 1 100 ? -4.397 33.972 -17.437 1.00 58.28 100 LEU A O 1
ATOM 769 N N . HIS A 1 101 ? -2.619 35.297 -17.121 1.00 57.47 101 HIS A N 1
ATOM 770 C CA . HIS A 1 101 ? -2.275 35.536 -18.533 1.00 57.47 101 HIS A CA 1
ATOM 771 C C . HIS A 1 101 ? -1.729 34.279 -19.263 1.00 57.47 101 HIS A C 1
ATOM 773 O O . HIS A 1 101 ? -0.925 34.373 -20.190 1.00 57.47 101 HIS A O 1
ATOM 779 N N . TYR A 1 102 ? -2.087 33.087 -18.787 1.00 57.59 102 TYR A N 1
ATOM 780 C CA . TYR A 1 102 ? -1.608 31.792 -19.274 1.00 57.59 102 TYR A CA 1
ATOM 781 C C . TYR A 1 102 ? -2.719 30.736 -19.415 1.00 57.59 102 TYR A C 1
ATOM 783 O O . TYR A 1 102 ? -2.419 29.575 -19.694 1.00 57.59 102 TYR A O 1
ATOM 791 N N . LEU A 1 103 ? -3.983 31.142 -19.262 1.00 49.78 103 LEU A N 1
ATOM 792 C CA . LEU A 1 103 ? -5.166 30.478 -19.816 1.00 49.78 103 LEU A CA 1
ATOM 793 C C . LEU A 1 103 ? -5.825 31.440 -20.810 1.00 49.78 103 LEU A C 1
ATOM 795 O O . LEU A 1 103 ? -6.348 30.942 -21.828 1.00 49.78 103 LEU A O 1
#

Foldseek 3Di:
DVQDDDPRGNPCPVVVVVVVCVVVVCPVQFKDKAADDDDDDQLPADDDPPRHRPDDGDIDIDTDPVCCVVVVVVVVVVVVVVVVVVVVDPDPPPVVVVVPPPD

Sequence (103 aa):
MPFGLGRRSCPGAGLAQRTVSLTLGSLIQCFEWEKLGEKAIDMAESDGTTMPKAIALEANFKVRPVMNKVLSKFVDNARLELKNQIGQEKLIDKLDVSKLHYL

Radius of gyration: 20.86 Å; chains: 1; bounding box: 45×48×42 Å

Secondary structure (DSSP, 8-state):
-TT--GGGS-TTHHHHHHHHHHHHHHHHHHEEEEESSSSPPP-PBPSSTT--BSS---EEEEE-GGGHHHHHHHHHHHHHHHHHHHTT-----TTTGGG-TT-

InterPro domains:
  IPR001128 Cytochrome P450 [PF00067] (1-47)
  IPR017972 Cytochrome P450, conserved site [PS00086] (3-12)
  IPR036396 Cytochrome P450 superfamily [G3DSA:1.10.630.10] (1-71)
  IPR036396 Cytochrome P450 superfamily [SSF48264] (1-64)
  IPR050651 Plant Cytochrome P450 Monooxygenase [PTHR47947] (1-64)

Organism: Quercus suber (NCBI:txid58331)